Protein AF-A0A2H0W3E6-F1 (afdb_monomer)

pLDDT: mean 73.18, std 18.78, range [31.48, 90.5]

Radius of gyration: 19.63 Å; Cα contacts (8 Å, |Δi|>4): 62; chains: 1; bounding box: 65×23×35 Å

Sequence (98 aa):
MPSLEGRGYCQAEKEWGNEFDNEKNYEEKWKDAEAKLQKFLADYNANTSMIPTEDYNSYLEEAKFYQEVSKMHPGDVNKKLQLAADMIIQEAPLESAA

Structure (mmCIF, N/CA/C/O backbone):
data_AF-A0A2H0W3E6-F1
#
_entry.id   AF-A0A2H0W3E6-F1
#
loop_
_atom_site.group_PDB
_atom_site.id
_atom_site.type_symbol
_atom_site.label_atom_id
_atom_site.label_alt_id
_atom_site.label_comp_id
_atom_site.label_asym_id
_atom_site.label_entity_id
_atom_site.label_seq_id
_atom_site.pdbx_PDB_ins_code
_atom_site.Cartn_x
_atom_site.Cartn_y
_atom_site.Cartn_z
_atom_site.occupancy
_atom_site.B_iso_or_equiv
_atom_site.auth_seq_id
_atom_site.auth_comp_id
_atom_site.auth_asym_id
_atom_site.auth_atom_id
_atom_site.pdbx_PDB_model_num
ATOM 1 N N . MET A 1 1 ? 51.975 -8.562 17.470 1.00 38.31 1 MET A N 1
ATOM 2 C CA . MET A 1 1 ? 52.018 -7.119 17.817 1.00 38.31 1 MET A CA 1
ATOM 3 C C . MET A 1 1 ? 52.652 -6.354 16.644 1.00 38.31 1 MET A C 1
ATOM 5 O O . MET A 1 1 ? 53.406 -6.992 15.922 1.00 38.31 1 MET A O 1
ATOM 9 N N . PRO A 1 2 ? 52.283 -5.082 16.386 1.00 63.59 2 PRO A N 1
ATOM 10 C CA . PRO A 1 2 ? 51.477 -4.633 15.228 1.00 63.59 2 PRO A CA 1
ATOM 11 C C . PRO A 1 2 ? 52.175 -3.603 14.305 1.00 63.59 2 PRO A C 1
ATOM 13 O O . PRO A 1 2 ? 53.302 -3.210 14.586 1.00 63.59 2 PRO A O 1
ATOM 16 N N . SER A 1 3 ? 51.474 -3.102 13.270 1.00 42.75 3 SER A N 1
ATOM 17 C CA . SER A 1 3 ? 51.438 -1.663 12.907 1.00 42.75 3 SER A CA 1
ATOM 18 C C . SER A 1 3 ? 50.265 -1.308 11.968 1.00 42.75 3 SER A C 1
ATOM 20 O O . SER A 1 3 ? 50.157 -1.876 10.889 1.00 42.75 3 SER A O 1
ATOM 22 N N . LEU A 1 4 ? 49.427 -0.379 12.458 1.00 50.19 4 LEU A N 1
ATOM 23 C CA . LEU A 1 4 ? 48.541 0.614 11.815 1.00 50.19 4 LEU A CA 1
ATOM 24 C C . LEU A 1 4 ? 47.728 0.224 10.562 1.00 50.19 4 LEU A C 1
ATOM 26 O O . LEU A 1 4 ? 48.268 -0.075 9.509 1.00 50.19 4 LEU A O 1
ATOM 30 N N . GLU A 1 5 ? 46.395 0.187 10.632 1.00 49.22 5 GLU A N 1
ATOM 31 C CA . GLU A 1 5 ? 45.495 1.359 10.530 1.00 49.22 5 GLU A CA 1
ATOM 32 C C . GLU A 1 5 ? 45.648 2.174 9.235 1.00 49.22 5 GLU A C 1
ATOM 34 O O . GLU A 1 5 ? 46.482 3.062 9.132 1.00 49.22 5 GLU A O 1
ATOM 39 N N . GLY A 1 6 ? 44.701 1.949 8.321 1.00 50.62 6 GLY A N 1
ATOM 40 C CA . GLY A 1 6 ? 43.736 2.997 8.006 1.00 50.62 6 GLY A CA 1
ATOM 41 C C . GLY A 1 6 ? 44.089 3.990 6.897 1.00 50.62 6 GLY A C 1
ATOM 42 O O . GLY A 1 6 ? 45.066 4.722 6.963 1.00 50.62 6 GLY A O 1
ATOM 43 N N . ARG A 1 7 ? 43.085 4.145 6.022 1.00 46.91 7 ARG A N 1
ATOM 44 C CA . ARG A 1 7 ? 42.768 5.314 5.181 1.00 46.91 7 ARG A CA 1
ATOM 45 C C . ARG A 1 7 ? 43.421 5.319 3.801 1.00 46.91 7 ARG A C 1
ATOM 47 O O . ARG A 1 7 ? 44.579 5.674 3.642 1.00 46.91 7 ARG A O 1
ATOM 54 N N . GLY A 1 8 ? 42.608 5.028 2.783 1.00 44.91 8 GLY A N 1
ATOM 55 C CA . GLY A 1 8 ? 42.942 5.488 1.437 1.00 44.91 8 GLY A CA 1
ATOM 56 C C . GLY A 1 8 ? 42.023 5.085 0.290 1.00 44.91 8 GLY A C 1
ATOM 57 O O . GLY A 1 8 ? 41.875 5.886 -0.619 1.00 44.91 8 GLY A O 1
ATOM 58 N N . TYR A 1 9 ? 41.395 3.902 0.301 1.00 50.00 9 TYR A N 1
ATOM 59 C CA . TYR A 1 9 ? 40.840 3.348 -0.951 1.00 50.00 9 TYR A CA 1
ATOM 60 C C . TYR A 1 9 ? 39.438 2.728 -0.847 1.00 50.00 9 TYR A C 1
ATOM 62 O O . TYR A 1 9 ? 39.163 1.747 -1.515 1.00 50.00 9 TYR A O 1
ATOM 70 N N . CYS A 1 10 ? 38.534 3.292 -0.037 1.00 48.12 10 CYS A N 1
ATOM 71 C CA . CYS A 1 10 ? 37.122 2.865 -0.005 1.00 48.12 10 CYS A CA 1
ATOM 72 C C . CYS A 1 10 ? 36.164 4.044 0.248 1.00 48.12 10 CYS A C 1
ATOM 74 O O . CYS A 1 10 ? 35.375 4.000 1.192 1.00 48.12 10 CYS A O 1
ATOM 76 N N . GLN A 1 11 ? 36.246 5.126 -0.532 1.00 47.94 11 GLN A N 1
ATOM 77 C CA . GLN A 1 11 ? 35.235 6.196 -0.447 1.00 47.94 11 GLN A CA 1
ATOM 78 C C . GLN A 1 11 ? 34.516 6.527 -1.758 1.00 47.94 11 GLN A C 1
ATOM 80 O O . GLN A 1 11 ? 33.419 7.052 -1.674 1.00 47.94 11 GLN A O 1
ATOM 85 N N . ALA A 1 12 ? 35.037 6.160 -2.934 1.00 46.78 12 ALA A N 1
ATOM 86 C CA . ALA A 1 12 ? 34.367 6.459 -4.209 1.00 46.78 12 ALA A CA 1
ATOM 87 C C . ALA A 1 12 ? 33.615 5.263 -4.832 1.00 46.78 12 ALA A C 1
ATOM 89 O O . ALA A 1 12 ? 32.693 5.455 -5.614 1.00 46.78 12 ALA A O 1
ATOM 90 N N . GLU A 1 13 ? 33.942 4.023 -4.460 1.00 43.50 13 GLU A N 1
ATOM 91 C CA . GLU A 1 13 ? 33.295 2.815 -5.012 1.00 43.50 13 GLU A CA 1
ATOM 92 C C . GLU A 1 13 ? 32.063 2.360 -4.204 1.00 43.50 13 GLU A C 1
ATOM 94 O O . GLU A 1 13 ? 31.496 1.302 -4.463 1.00 43.50 13 GLU A O 1
ATOM 99 N N . LYS A 1 14 ? 31.628 3.158 -3.219 1.00 48.31 14 LYS A N 1
ATOM 100 C CA . LYS A 1 14 ? 30.479 2.845 -2.352 1.00 48.31 14 LYS A CA 1
ATOM 101 C C . LYS A 1 14 ? 29.160 3.487 -2.797 1.00 48.31 14 LYS A C 1
ATOM 103 O O . LYS A 1 14 ? 28.129 3.167 -2.220 1.00 48.31 14 LYS A O 1
ATOM 108 N N . GLU A 1 15 ? 29.184 4.358 -3.805 1.00 44.47 15 GLU A N 1
ATOM 109 C CA . GLU A 1 15 ? 27.972 5.022 -4.312 1.00 44.47 15 GLU A CA 1
ATOM 110 C C . GLU A 1 15 ? 27.405 4.345 -5.569 1.00 44.47 15 GLU A C 1
ATOM 112 O O . GLU A 1 15 ? 26.194 4.257 -5.705 1.00 44.47 15 GLU A O 1
ATOM 117 N N . TRP A 1 16 ? 28.237 3.727 -6.415 1.00 39.69 16 TRP A N 1
ATOM 118 C CA . TRP A 1 16 ? 27.766 3.078 -7.653 1.00 39.69 16 TRP A CA 1
ATOM 119 C C . TRP A 1 16 ? 27.259 1.640 -7.460 1.00 39.69 16 TRP A C 1
ATOM 121 O O . TRP A 1 16 ? 26.448 1.152 -8.241 1.00 39.69 16 TRP A O 1
ATOM 131 N N . GLY A 1 17 ? 27.680 0.958 -6.389 1.00 38.59 17 GLY A N 1
ATOM 132 C CA . GLY A 1 17 ? 27.070 -0.310 -5.968 1.00 38.59 17 GLY A CA 1
ATOM 133 C C . GLY A 1 17 ? 25.708 -0.134 -5.288 1.00 38.59 17 GLY A C 1
ATOM 134 O O . GLY A 1 17 ? 25.024 -1.119 -5.041 1.00 38.59 17 GLY A O 1
ATOM 135 N N . ASN A 1 18 ? 25.320 1.109 -4.984 1.00 41.12 18 ASN A N 1
ATOM 136 C CA . ASN A 1 18 ? 24.080 1.428 -4.285 1.00 41.12 18 ASN A CA 1
ATOM 137 C C . ASN A 1 18 ? 22.912 1.686 -5.252 1.00 41.12 18 ASN A C 1
ATOM 139 O O . ASN A 1 18 ? 21.768 1.631 -4.825 1.00 41.12 18 ASN A O 1
ATOM 143 N N . GLU A 1 19 ? 23.174 1.947 -6.539 1.00 42.56 19 GLU A N 1
ATOM 144 C CA . GLU A 1 19 ? 22.136 2.236 -7.543 1.00 42.56 19 GLU A CA 1
ATOM 145 C C . GLU A 1 19 ? 21.565 0.962 -8.191 1.00 42.56 19 GLU A C 1
ATOM 147 O O . GLU A 1 19 ? 20.353 0.851 -8.351 1.00 42.56 19 GLU A O 1
ATOM 152 N N . PHE A 1 20 ? 22.398 -0.050 -8.469 1.00 36.41 20 PHE A N 1
ATOM 153 C CA . PHE A 1 20 ? 21.929 -1.333 -9.026 1.00 36.41 20 PHE A CA 1
ATOM 154 C C . PHE A 1 20 ? 21.174 -2.195 -7.995 1.00 36.41 20 PHE A C 1
ATOM 156 O O . PHE A 1 20 ? 20.290 -2.972 -8.355 1.00 36.41 20 PHE A O 1
ATOM 163 N N . ASP A 1 21 ? 21.502 -2.042 -6.707 1.00 45.78 21 ASP A N 1
ATOM 164 C CA . ASP A 1 21 ? 20.748 -2.643 -5.599 1.00 45.78 21 ASP A CA 1
ATOM 165 C C . ASP A 1 21 ? 19.429 -1.886 -5.367 1.00 45.78 21 ASP A C 1
ATOM 167 O O . ASP A 1 21 ? 18.405 -2.504 -5.092 1.00 45.78 21 ASP A O 1
ATOM 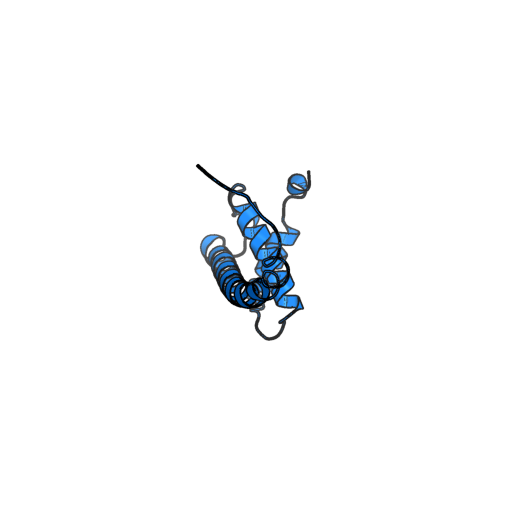171 N N . ASN A 1 22 ? 19.413 -0.561 -5.579 1.00 50.72 22 ASN A N 1
ATOM 172 C CA . ASN A 1 22 ? 18.202 0.258 -5.477 1.00 50.72 22 ASN A CA 1
ATOM 173 C C . ASN A 1 22 ? 17.128 -0.163 -6.486 1.00 50.72 22 ASN A C 1
ATOM 175 O O . ASN A 1 22 ? 15.959 -0.196 -6.129 1.00 50.72 22 ASN A O 1
ATOM 179 N N . GLU A 1 23 ? 17.505 -0.510 -7.720 1.00 52.31 23 GLU A N 1
ATOM 180 C CA . GLU A 1 23 ? 16.544 -0.848 -8.781 1.00 52.31 23 GLU A CA 1
ATOM 181 C C . GLU A 1 23 ? 15.877 -2.218 -8.551 1.00 52.31 23 GLU A C 1
ATOM 183 O O . GLU A 1 23 ? 14.652 -2.334 -8.618 1.00 52.31 23 GLU A O 1
ATOM 188 N N . LYS A 1 24 ? 16.648 -3.240 -8.143 1.00 57.62 24 LYS A N 1
ATOM 189 C CA . LYS A 1 24 ? 16.083 -4.538 -7.721 1.00 57.62 24 LYS A CA 1
ATOM 190 C C . LYS A 1 24 ? 15.214 -4.418 -6.470 1.00 57.62 24 LYS A C 1
ATOM 192 O O . LYS A 1 24 ? 14.128 -4.989 -6.413 1.00 57.62 24 LYS A O 1
ATOM 197 N N . ASN A 1 25 ? 15.680 -3.652 -5.488 1.00 68.88 25 ASN A N 1
ATOM 198 C CA . ASN A 1 25 ? 14.955 -3.412 -4.244 1.00 68.88 25 ASN A CA 1
ATOM 199 C C . ASN A 1 25 ? 13.679 -2.585 -4.499 1.00 68.88 25 ASN A C 1
ATOM 201 O O . ASN A 1 25 ? 12.666 -2.801 -3.842 1.00 68.88 25 ASN A O 1
ATOM 205 N N . TYR A 1 26 ? 13.680 -1.699 -5.500 1.00 75.75 26 TYR A N 1
ATOM 206 C CA . TYR A 1 26 ? 12.504 -0.939 -5.928 1.00 75.75 26 TYR A CA 1
ATOM 207 C C . TYR A 1 26 ? 11.435 -1.832 -6.562 1.00 75.75 26 TYR A C 1
ATOM 209 O O . TYR A 1 26 ? 10.275 -1.743 -6.170 1.00 75.75 26 TYR A O 1
ATOM 217 N N . GLU A 1 27 ? 11.802 -2.725 -7.488 1.00 80.06 27 GLU A N 1
ATOM 218 C CA . GLU A 1 27 ? 10.848 -3.678 -8.074 1.00 80.06 27 GLU A CA 1
ATOM 219 C C . GLU A 1 27 ? 10.284 -4.660 -7.037 1.00 80.06 27 GLU A C 1
ATOM 221 O O . GLU A 1 27 ? 9.093 -4.980 -7.069 1.00 80.06 27 GLU A O 1
ATOM 226 N N . GLU A 1 28 ? 11.110 -5.139 -6.102 1.00 81.81 28 GLU A N 1
ATOM 227 C CA . GLU A 1 28 ? 10.641 -6.001 -5.011 1.00 81.81 28 GLU A CA 1
ATOM 228 C C . GLU A 1 28 ? 9.715 -5.249 -4.049 1.00 81.81 28 GLU A C 1
ATOM 230 O O . GLU A 1 28 ? 8.642 -5.761 -3.726 1.00 81.81 28 GLU A O 1
ATOM 235 N N . LYS A 1 29 ? 10.053 -4.010 -3.667 1.00 81.88 29 LYS A N 1
ATOM 236 C CA . LYS A 1 29 ? 9.169 -3.146 -2.865 1.00 81.88 29 LYS A CA 1
ATOM 237 C C . LYS A 1 29 ? 7.876 -2.806 -3.587 1.00 81.88 29 LYS A C 1
ATOM 239 O O . LYS A 1 29 ? 6.824 -2.755 -2.962 1.00 81.88 29 LYS A O 1
ATOM 244 N N . TRP A 1 30 ? 7.923 -2.610 -4.900 1.00 85.44 30 TRP A N 1
ATOM 245 C CA . TRP A 1 30 ? 6.727 -2.366 -5.696 1.00 85.44 30 TRP A CA 1
ATOM 246 C C . TRP A 1 30 ? 5.811 -3.586 -5.701 1.00 85.44 30 TRP A C 1
ATOM 248 O O . TRP A 1 30 ? 4.621 -3.447 -5.422 1.00 85.44 30 TRP A O 1
ATOM 258 N N . LYS A 1 31 ? 6.357 -4.788 -5.903 1.00 86.44 31 LYS A N 1
ATOM 259 C CA . LYS A 1 31 ? 5.576 -6.029 -5.804 1.00 86.44 31 LYS A CA 1
ATOM 260 C C . LYS A 1 31 ? 5.040 -6.277 -4.394 1.00 86.44 31 LYS A C 1
ATOM 262 O O . LYS A 1 31 ? 3.911 -6.749 -4.273 1.00 86.44 31 LYS A O 1
ATOM 267 N N . ASP A 1 32 ? 5.795 -5.946 -3.345 1.00 86.12 32 ASP A N 1
ATOM 268 C CA . ASP A 1 32 ? 5.322 -6.038 -1.954 1.00 86.12 32 ASP A CA 1
ATOM 269 C C . ASP A 1 32 ? 4.167 -5.063 -1.690 1.00 86.12 32 ASP A C 1
ATOM 271 O O . ASP A 1 32 ? 3.118 -5.463 -1.178 1.00 86.12 32 ASP A O 1
ATOM 275 N N . ALA A 1 33 ? 4.305 -3.811 -2.137 1.00 86.56 33 ALA A N 1
ATOM 276 C CA . ALA A 1 33 ? 3.258 -2.802 -2.046 1.00 86.56 33 ALA A CA 1
ATOM 277 C C . ALA A 1 33 ? 2.001 -3.215 -2.828 1.00 86.56 33 ALA A C 1
ATOM 279 O O . ALA A 1 33 ? 0.888 -3.095 -2.313 1.00 86.56 33 ALA A O 1
ATOM 280 N N . GLU A 1 34 ? 2.148 -3.778 -4.033 1.00 89.56 34 GLU A N 1
ATOM 281 C CA . GLU A 1 34 ? 1.020 -4.349 -4.778 1.00 89.56 34 GLU A CA 1
ATOM 282 C C . GLU A 1 34 ? 0.360 -5.496 -4.034 1.00 89.56 34 GLU A C 1
ATOM 284 O O . 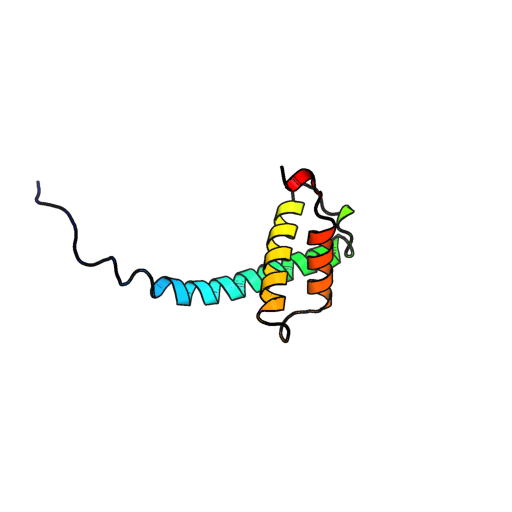GLU A 1 34 ? -0.866 -5.526 -3.941 1.00 89.56 34 GLU A O 1
ATOM 289 N N . ALA A 1 35 ? 1.145 -6.428 -3.497 1.00 89.94 35 ALA A N 1
ATOM 290 C CA . ALA A 1 35 ? 0.623 -7.571 -2.765 1.00 89.94 35 ALA A CA 1
ATOM 291 C C . ALA A 1 35 ? -0.148 -7.126 -1.516 1.00 89.94 35 ALA A C 1
ATOM 293 O O . ALA A 1 35 ? -1.251 -7.619 -1.275 1.00 89.94 35 ALA A O 1
ATOM 294 N N . LYS A 1 36 ? 0.370 -6.151 -0.760 1.00 87.31 36 LYS A N 1
ATOM 295 C CA . LYS A 1 36 ? -0.327 -5.567 0.394 1.00 87.31 36 LYS A CA 1
ATOM 296 C C . LYS A 1 36 ? -1.589 -4.820 -0.016 1.00 87.31 36 LYS A C 1
ATOM 298 O O . LYS A 1 36 ? -2.633 -5.058 0.582 1.00 87.31 36 LYS A O 1
ATOM 303 N N . LEU A 1 37 ? -1.554 -3.980 -1.049 1.00 89.44 37 LEU A N 1
ATOM 304 C CA . LEU A 1 37 ? -2.753 -3.276 -1.523 1.00 89.44 37 LEU A CA 1
ATOM 305 C C . LEU A 1 37 ? -3.806 -4.247 -2.082 1.00 89.44 37 LEU A C 1
ATOM 307 O O . LEU A 1 37 ? -5.002 -4.062 -1.856 1.00 89.44 37 LEU A O 1
ATOM 311 N N . GLN A 1 38 ? -3.386 -5.318 -2.758 1.00 90.50 38 GLN A N 1
ATOM 312 C CA . GLN A 1 38 ? -4.283 -6.391 -3.197 1.00 90.50 38 GLN A CA 1
ATOM 313 C C . GLN A 1 38 ? -4.881 -7.143 -2.013 1.00 90.50 38 GLN A C 1
ATOM 315 O O . GLN A 1 38 ? -6.083 -7.405 -2.006 1.00 90.50 38 GLN A O 1
ATOM 320 N N . LYS A 1 39 ? -4.068 -7.455 -1.000 1.00 87.81 39 LYS A N 1
ATOM 321 C CA . LYS A 1 39 ? -4.539 -8.066 0.240 1.00 87.81 39 LYS A CA 1
ATOM 322 C C . LYS A 1 39 ? -5.532 -7.152 0.947 1.00 87.81 39 LYS A C 1
ATOM 324 O O . LYS A 1 39 ? -6.577 -7.624 1.360 1.00 87.81 39 LYS A O 1
ATOM 329 N N . PHE A 1 40 ? -5.283 -5.845 0.978 1.00 87.56 40 PHE A N 1
ATOM 330 C CA . PHE A 1 40 ? -6.232 -4.875 1.513 1.00 87.56 40 PHE A CA 1
ATOM 331 C C . PHE A 1 40 ? -7.579 -4.914 0.779 1.00 87.56 40 PHE A C 1
ATOM 333 O O . PHE A 1 40 ? -8.636 -4.977 1.407 1.00 87.56 40 PHE A O 1
ATOM 340 N N . LEU A 1 41 ? -7.552 -4.931 -0.555 1.00 88.00 41 LEU A N 1
ATOM 341 C CA . LEU A 1 41 ? -8.767 -5.063 -1.358 1.00 88.00 41 LEU A CA 1
ATOM 342 C C . LEU A 1 41 ? -9.496 -6.393 -1.111 1.00 88.00 41 LEU A C 1
ATOM 344 O O . LEU A 1 41 ? -10.722 -6.416 -1.170 1.00 88.00 41 LEU A O 1
ATOM 348 N N . ALA A 1 42 ? -8.767 -7.479 -0.846 1.00 88.19 42 ALA A N 1
ATOM 349 C CA . ALA A 1 42 ? -9.330 -8.809 -0.629 1.00 88.19 42 ALA A CA 1
ATOM 350 C C . ALA A 1 42 ? -9.876 -9.019 0.797 1.00 88.19 42 ALA A C 1
ATOM 352 O O . ALA A 1 42 ? -11.015 -9.456 0.944 1.00 88.19 42 ALA A O 1
ATOM 353 N N . ASP 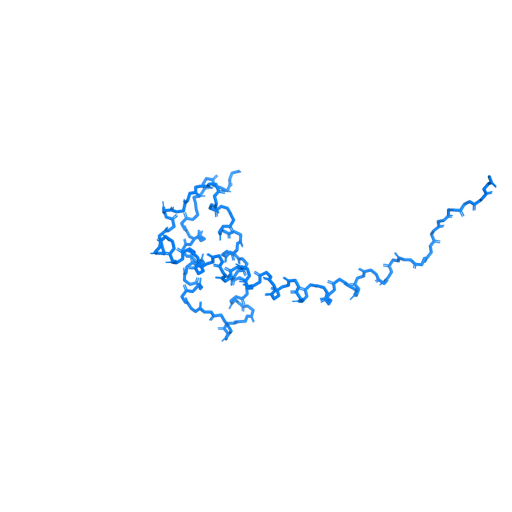A 1 43 ? -9.091 -8.703 1.830 1.00 87.75 43 ASP A N 1
ATOM 354 C CA . ASP A 1 43 ? -9.439 -8.890 3.247 1.00 87.75 43 ASP A CA 1
ATOM 355 C C . ASP A 1 43 ? -10.437 -7.833 3.736 1.00 87.75 43 ASP A C 1
ATOM 357 O O . ASP A 1 43 ?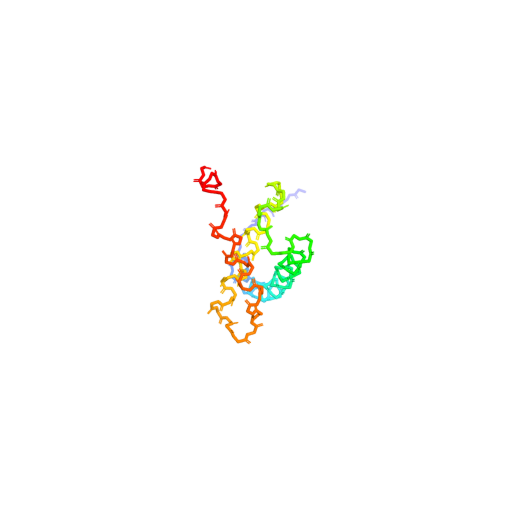 -11.396 -8.154 4.436 1.00 87.75 43 ASP A O 1
ATOM 361 N N . TYR A 1 44 ? -10.240 -6.572 3.344 1.00 84.31 44 TYR A N 1
ATOM 362 C CA . TYR A 1 44 ? -11.009 -5.440 3.870 1.00 84.31 44 TYR A CA 1
ATOM 363 C C . TYR A 1 44 ? -12.005 -4.866 2.860 1.00 84.31 44 TYR A C 1
ATOM 365 O O . TYR A 1 44 ? -12.664 -3.871 3.146 1.00 84.31 44 TYR A O 1
ATOM 373 N N . ASN A 1 45 ? -12.138 -5.470 1.672 1.00 85.25 45 ASN A N 1
ATOM 374 C CA . ASN A 1 45 ? -13.065 -5.035 0.620 1.00 85.25 45 ASN A CA 1
ATOM 375 C C . ASN A 1 45 ? -12.947 -3.530 0.294 1.00 85.25 45 ASN A C 1
ATOM 377 O O . ASN A 1 45 ? -13.951 -2.834 0.139 1.00 85.25 45 ASN A O 1
ATOM 381 N N . ALA A 1 46 ? -11.709 -3.027 0.226 1.00 80.69 46 ALA A N 1
ATOM 382 C CA . ALA A 1 46 ? -11.387 -1.611 0.032 1.00 80.69 46 ALA A CA 1
ATOM 383 C C . ALA A 1 46 ? -11.857 -0.662 1.155 1.00 80.69 46 ALA A 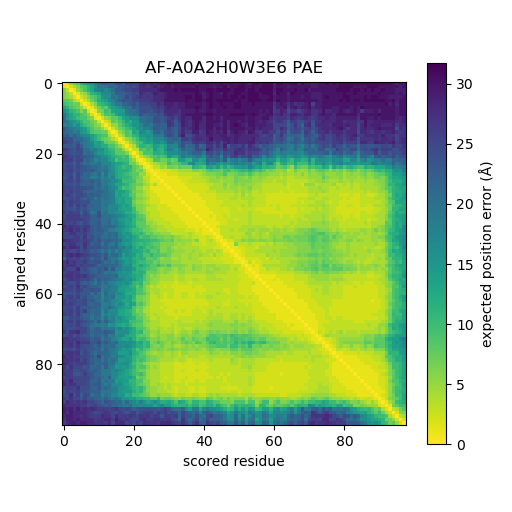C 1
ATOM 385 O O . ALA A 1 46 ? -11.952 0.544 0.937 1.00 80.69 46 ALA A O 1
ATOM 386 N N . ASN A 1 47 ? -12.151 -1.178 2.350 1.00 84.75 47 ASN A N 1
ATOM 387 C CA . ASN A 1 47 ? -12.592 -0.386 3.492 1.00 84.75 47 ASN A CA 1
ATOM 388 C C . ASN A 1 47 ? -11.437 -0.153 4.476 1.00 84.75 47 ASN A C 1
ATOM 390 O O . ASN A 1 47 ? -11.066 -1.037 5.248 1.00 84.75 47 ASN A O 1
ATOM 394 N N . THR A 1 48 ? -10.884 1.058 4.466 1.00 82.19 48 THR A N 1
ATOM 395 C CA . THR A 1 48 ? -9.767 1.474 5.333 1.00 82.19 48 THR A CA 1
ATOM 396 C C . THR A 1 48 ? -10.124 1.400 6.819 1.00 82.19 48 THR A C 1
ATOM 398 O O . THR A 1 48 ? -9.276 1.062 7.638 1.00 82.19 48 THR A O 1
ATOM 401 N N . SER A 1 49 ? -11.401 1.607 7.165 1.00 82.38 49 SER A N 1
ATOM 402 C CA . SER A 1 49 ? -11.903 1.544 8.543 1.00 82.38 49 SER A CA 1
ATOM 403 C C . SER A 1 49 ? -11.896 0.128 9.123 1.00 82.38 49 SER A C 1
ATOM 405 O O . SER A 1 49 ? -12.063 -0.044 10.328 1.00 82.38 49 SER A O 1
ATOM 407 N N . MET A 1 50 ? -11.751 -0.896 8.275 1.00 84.12 50 MET A N 1
ATOM 408 C CA . MET A 1 50 ? -11.619 -2.286 8.716 1.00 84.12 50 MET A CA 1
ATOM 409 C C . MET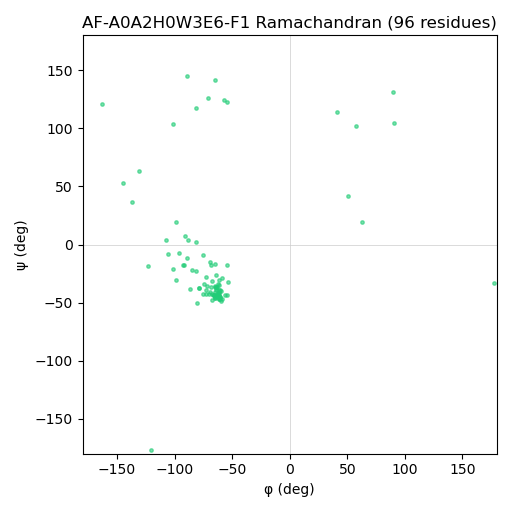 A 1 50 ? -10.163 -2.690 8.959 1.00 84.12 50 MET A C 1
ATOM 411 O O . MET A 1 50 ? -9.932 -3.746 9.545 1.00 84.12 50 MET A O 1
ATOM 415 N N . ILE A 1 51 ? -9.195 -1.867 8.537 1.00 82.88 51 ILE A N 1
ATOM 416 C CA . ILE A 1 51 ? -7.782 -2.119 8.803 1.00 82.88 51 ILE A CA 1
ATOM 417 C C . ILE A 1 51 ? -7.530 -1.893 10.302 1.00 82.88 51 ILE A C 1
ATOM 419 O O . ILE A 1 51 ? -7.832 -0.813 10.820 1.00 82.88 51 ILE A O 1
ATOM 423 N N . PRO A 1 52 ? -6.959 -2.872 11.018 1.00 83.69 52 PRO A N 1
ATOM 424 C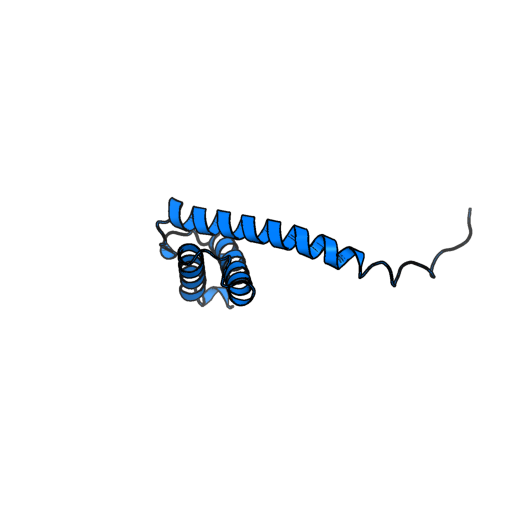 CA . PRO A 1 52 ? -6.580 -2.681 12.408 1.00 83.69 52 PRO A CA 1
ATOM 425 C C . PRO A 1 52 ? -5.473 -1.624 12.514 1.00 83.69 52 PRO A C 1
ATOM 427 O O . PRO A 1 52 ? -4.559 -1.556 11.693 1.00 83.69 52 PRO A O 1
ATOM 430 N N . THR A 1 53 ? -5.543 -0.784 13.546 1.00 81.38 53 THR A N 1
ATOM 431 C CA . THR A 1 53 ? -4.649 0.374 13.714 1.00 81.38 53 THR A CA 1
ATOM 432 C C . THR A 1 53 ? -3.168 -0.019 13.783 1.00 81.38 53 THR A C 1
ATOM 434 O O . THR A 1 53 ? -2.314 0.755 13.359 1.00 81.38 53 THR A O 1
ATOM 437 N N . GLU A 1 54 ? -2.863 -1.227 14.275 1.00 82.81 54 GLU A N 1
ATOM 438 C CA . GLU A 1 54 ? -1.501 -1.778 14.329 1.00 82.81 54 GLU A CA 1
ATOM 439 C C . GLU A 1 54 ? -0.888 -1.997 12.937 1.00 82.81 54 GLU A C 1
ATOM 441 O O . GLU A 1 54 ? 0.290 -1.711 12.734 1.00 82.81 54 GLU A O 1
ATOM 446 N N . ASP A 1 55 ? -1.699 -2.419 11.964 1.00 82.44 55 ASP A N 1
ATOM 447 C CA . ASP A 1 55 ? -1.264 -2.661 10.588 1.00 82.44 55 ASP A CA 1
ATOM 448 C C . ASP A 1 55 ? -1.450 -1.430 9.692 1.00 82.44 55 ASP A C 1
ATOM 450 O O . ASP A 1 55 ? -0.843 -1.348 8.621 1.00 82.44 55 ASP A O 1
ATOM 454 N N . TYR A 1 56 ? -2.267 -0.456 10.112 1.00 84.12 56 TYR A N 1
ATOM 455 C CA . TYR A 1 56 ? -2.608 0.721 9.310 1.00 84.12 56 TYR A CA 1
ATOM 456 C C . TYR A 1 56 ? -1.370 1.479 8.830 1.00 84.12 56 TYR A C 1
ATOM 458 O O . TYR A 1 56 ? -1.286 1.837 7.657 1.00 84.12 56 TYR A O 1
ATOM 466 N N . ASN A 1 57 ? -0.379 1.673 9.707 1.00 84.69 57 ASN A N 1
ATOM 467 C CA . ASN A 1 57 ? 0.877 2.326 9.332 1.00 84.69 57 ASN A CA 1
ATOM 468 C C . ASN A 1 57 ? 1.607 1.571 8.215 1.00 84.69 57 ASN A C 1
ATOM 470 O O . ASN A 1 57 ? 2.091 2.206 7.282 1.00 84.69 57 ASN A O 1
ATOM 474 N N . SER A 1 58 ? 1.618 0.235 8.250 1.00 86.69 58 SER A N 1
ATOM 475 C CA . SER A 1 58 ? 2.258 -0.560 7.198 1.00 86.69 58 SER A CA 1
ATOM 476 C C . SER A 1 58 ? 1.540 -0.405 5.856 1.00 86.69 58 SER A C 1
ATOM 478 O O . SER A 1 58 ? 2.186 -0.189 4.833 1.00 86.69 58 SER A O 1
ATOM 480 N N . TYR A 1 59 ? 0.203 -0.438 5.848 1.00 87.94 59 TYR A N 1
ATOM 481 C CA . TYR A 1 59 ? -0.569 -0.180 4.627 1.00 87.94 59 TYR A CA 1
ATOM 482 C C . TYR A 1 59 ? -0.395 1.256 4.120 1.00 87.94 59 TYR A C 1
ATOM 484 O O . TYR A 1 59 ? -0.356 1.473 2.911 1.00 87.94 59 TYR A O 1
ATOM 492 N N . LEU A 1 60 ? -0.268 2.230 5.023 1.00 88.25 60 LEU A N 1
ATOM 493 C CA . LEU A 1 60 ? -0.065 3.635 4.684 1.00 88.25 60 LEU A CA 1
ATOM 494 C C . LEU A 1 60 ? 1.305 3.888 4.041 1.00 88.25 60 LEU A C 1
ATOM 496 O O . LEU A 1 60 ? 1.382 4.646 3.073 1.00 88.25 60 LEU A O 1
ATOM 500 N N . GLU A 1 61 ? 2.374 3.279 4.557 1.00 88.69 61 GLU A N 1
ATOM 501 C CA . GLU A 1 61 ? 3.715 3.382 3.967 1.00 88.69 61 GLU A CA 1
ATOM 502 C C . GLU A 1 61 ? 3.738 2.816 2.544 1.00 88.69 61 GLU A C 1
ATOM 504 O O . GLU A 1 61 ? 4.170 3.507 1.616 1.00 88.69 61 GLU A O 1
ATOM 509 N N . GLU A 1 62 ? 3.165 1.628 2.337 1.00 89.44 62 GLU A N 1
ATOM 510 C CA . GLU A 1 62 ? 3.097 1.040 0.997 1.00 89.44 62 GLU A CA 1
ATOM 511 C C . GLU A 1 62 ? 2.167 1.801 0.055 1.00 89.44 62 GLU A C 1
ATOM 513 O O . GLU A 1 62 ? 2.464 1.935 -1.130 1.00 89.44 62 GLU A O 1
ATOM 518 N N . ALA A 1 63 ? 1.053 2.334 0.560 1.00 90.44 63 ALA A N 1
ATOM 519 C CA . ALA A 1 63 ? 0.160 3.173 -0.227 1.00 90.44 63 ALA A CA 1
ATOM 520 C C . ALA A 1 63 ? 0.881 4.435 -0.723 1.00 90.44 63 ALA A C 1
ATOM 522 O O . ALA A 1 63 ? 0.765 4.788 -1.900 1.00 90.44 63 ALA A O 1
ATOM 523 N N . LYS A 1 64 ? 1.665 5.095 0.141 1.00 88.38 64 LYS A N 1
ATOM 524 C CA . LYS A 1 64 ? 2.483 6.260 -0.237 1.00 88.38 64 LYS A CA 1
ATOM 525 C C . LYS A 1 64 ? 3.514 5.886 -1.296 1.00 88.38 64 LYS A C 1
ATOM 527 O O . LYS A 1 64 ? 3.596 6.571 -2.316 1.00 88.38 64 LYS A O 1
ATOM 532 N N . PHE A 1 65 ? 4.230 4.780 -1.096 1.00 87.88 65 PHE A N 1
ATOM 533 C CA . PHE A 1 65 ? 5.205 4.286 -2.065 1.00 87.88 65 PHE A CA 1
ATOM 534 C C . PHE A 1 65 ? 4.551 3.980 -3.419 1.00 87.88 65 PHE A C 1
ATOM 536 O O . PHE A 1 65 ? 4.990 4.486 -4.450 1.00 87.88 65 PHE A O 1
ATOM 543 N N . TYR A 1 66 ? 3.438 3.242 -3.425 1.00 88.19 66 TYR A N 1
ATOM 544 C CA . TYR A 1 66 ? 2.696 2.925 -4.645 1.00 88.19 66 TYR A CA 1
ATOM 545 C C . TYR A 1 66 ? 2.169 4.181 -5.351 1.00 88.19 66 TYR A C 1
ATOM 547 O O . TYR A 1 66 ? 2.156 4.251 -6.581 1.00 88.19 66 TYR A O 1
ATOM 555 N N . GLN A 1 67 ? 1.777 5.212 -4.595 1.00 87.88 67 GLN A N 1
ATOM 556 C CA . GLN A 1 67 ? 1.389 6.502 -5.162 1.00 87.88 67 GLN A CA 1
ATOM 557 C C . GLN A 1 67 ? 2.576 7.195 -5.851 1.00 87.88 67 GLN A C 1
ATOM 559 O O . GLN A 1 67 ? 2.399 7.752 -6.936 1.00 87.88 67 GLN A O 1
ATOM 564 N N . GLU A 1 68 ? 3.779 7.153 -5.277 1.00 87.31 68 GLU A N 1
ATOM 565 C CA . GLU A 1 68 ? 4.986 7.680 -5.928 1.00 87.31 68 GLU A CA 1
ATOM 566 C C . GLU A 1 68 ? 5.345 6.898 -7.194 1.00 87.31 68 GLU A C 1
ATOM 568 O O . GLU A 1 68 ? 5.566 7.511 -8.242 1.00 87.31 68 GLU A O 1
ATOM 573 N N . VAL A 1 69 ? 5.289 5.562 -7.140 1.00 85.25 69 VAL A N 1
ATOM 574 C CA . VAL A 1 69 ? 5.463 4.693 -8.317 1.00 85.25 69 VAL A CA 1
ATOM 575 C C . VAL A 1 69 ? 4.448 5.067 -9.397 1.00 85.25 69 VAL A C 1
ATOM 577 O O . VAL A 1 69 ? 4.816 5.246 -10.552 1.00 85.25 69 VAL A O 1
ATOM 580 N N . SER A 1 70 ? 3.183 5.300 -9.032 1.00 84.69 70 SER A N 1
ATOM 581 C CA . SER A 1 70 ? 2.131 5.683 -9.985 1.00 84.69 70 SER A CA 1
ATOM 582 C C . SER A 1 70 ? 2.363 7.031 -10.669 1.00 84.69 70 SER A C 1
ATOM 584 O O . SER A 1 70 ? 1.885 7.243 -11.782 1.00 84.69 70 SER A O 1
ATOM 586 N N . LYS A 1 71 ? 3.099 7.945 -10.024 1.00 82.75 71 LYS A N 1
ATOM 587 C CA . LYS A 1 71 ? 3.482 9.239 -10.608 1.00 82.75 71 LYS A CA 1
ATOM 588 C C . LYS A 1 71 ? 4.660 9.089 -11.569 1.00 82.75 71 LYS A C 1
ATOM 590 O O . LYS A 1 71 ? 4.682 9.771 -12.590 1.00 82.75 71 LYS A O 1
ATOM 595 N N . MET A 1 72 ? 5.614 8.213 -11.249 1.00 79.56 72 MET A N 1
ATOM 596 C CA . MET A 1 72 ? 6.794 7.952 -12.084 1.00 79.56 72 MET A CA 1
ATOM 597 C C . MET A 1 72 ? 6.478 7.029 -13.274 1.00 79.56 72 MET A C 1
ATOM 599 O O . MET A 1 72 ? 6.963 7.264 -14.379 1.00 79.56 72 MET A O 1
ATOM 603 N N . HIS A 1 73 ? 5.609 6.036 -13.070 1.00 82.06 73 HIS A N 1
ATOM 604 C CA . HIS A 1 73 ? 5.251 4.981 -14.025 1.00 82.06 73 HIS A CA 1
ATOM 605 C C . HIS A 1 73 ? 3.722 4.810 -14.151 1.00 82.06 73 HIS A C 1
ATOM 607 O O . HIS A 1 73 ? 3.176 3.747 -13.851 1.00 82.06 73 HIS A O 1
ATOM 613 N N . PRO A 1 74 ? 2.978 5.830 -14.622 1.00 78.00 74 PRO A N 1
ATOM 614 C CA . PRO A 1 74 ? 1.513 5.781 -14.692 1.00 78.00 74 PRO A CA 1
ATOM 615 C C . PRO A 1 74 ? 0.961 4.726 -15.668 1.00 78.00 74 PRO A C 1
ATOM 617 O O . PRO A 1 74 ? -0.226 4.406 -15.612 1.00 78.00 74 PRO A O 1
ATOM 620 N N . GLY A 1 75 ? 1.792 4.217 -16.585 1.00 78.69 75 GLY A N 1
ATOM 621 C CA . GLY A 1 75 ? 1.415 3.195 -17.566 1.00 78.69 75 GLY A CA 1
ATOM 622 C C . GLY A 1 75 ? 1.440 1.764 -17.027 1.00 78.69 75 GLY A C 1
ATOM 623 O O . GLY A 1 75 ? 0.727 0.915 -17.560 1.00 78.69 75 GLY A O 1
ATOM 624 N N . ASP A 1 76 ? 2.208 1.515 -15.965 1.00 79.00 76 ASP A N 1
ATOM 625 C CA . ASP A 1 76 ? 2.462 0.172 -15.436 1.00 79.00 76 ASP A CA 1
ATOM 626 C C . ASP A 1 76 ? 1.697 -0.116 -14.132 1.00 79.00 76 ASP A C 1
ATOM 628 O O . ASP A 1 76 ? 1.647 -1.252 -13.668 1.00 79.00 76 ASP A O 1
ATOM 632 N N . VAL A 1 77 ? 1.054 0.898 -13.547 1.00 82.44 77 VAL A N 1
ATOM 633 C CA . VAL A 1 77 ? 0.297 0.772 -12.295 1.00 82.44 77 VAL A CA 1
ATOM 634 C C . VAL A 1 77 ? -1.168 0.392 -12.504 1.00 82.44 77 VAL A C 1
ATOM 636 O O . VAL A 1 77 ? -1.860 0.842 -13.423 1.00 82.44 77 VAL A O 1
ATOM 639 N N . ASN A 1 78 ? -1.698 -0.403 -11.576 1.00 87.62 78 ASN A N 1
ATOM 640 C CA . ASN A 1 78 ? -3.099 -0.795 -11.588 1.00 87.62 78 ASN A CA 1
ATOM 641 C C . ASN A 1 78 ? -3.978 0.309 -10.980 1.00 87.62 78 ASN A C 1
ATOM 643 O O . ASN A 1 78 ? -3.906 0.588 -9.783 1.00 87.62 78 ASN A O 1
ATOM 647 N N . LYS A 1 79 ? -4.894 0.878 -11.776 1.00 86.00 79 LYS A N 1
ATOM 648 C CA . LYS A 1 79 ? -5.822 1.935 -11.325 1.00 86.00 79 LYS A CA 1
ATOM 649 C C . LYS A 1 79 ? -6.636 1.565 -10.081 1.00 86.00 79 LYS A C 1
ATOM 651 O O . LYS A 1 79 ? -6.949 2.447 -9.290 1.00 86.00 79 LYS A O 1
ATOM 656 N N . LYS A 1 80 ? -6.986 0.285 -9.889 1.00 88.19 80 LYS A N 1
ATOM 657 C CA . LYS A 1 80 ? -7.711 -0.158 -8.683 1.00 88.19 80 LYS A CA 1
ATOM 658 C C . LYS A 1 80 ? -6.834 -0.085 -7.435 1.00 88.19 80 LYS A C 1
ATOM 660 O O . LYS A 1 80 ? -7.316 0.340 -6.393 1.00 88.19 80 LYS A O 1
ATOM 665 N N . LEU A 1 81 ? -5.562 -0.467 -7.551 1.00 88.75 81 LEU A N 1
ATOM 666 C CA . LEU A 1 81 ? -4.593 -0.384 -6.454 1.00 88.75 81 LEU A CA 1
ATOM 667 C C . LEU A 1 81 ? -4.207 1.063 -6.167 1.00 88.75 81 LEU A C 1
ATOM 669 O O . LEU A 1 81 ? -4.080 1.437 -5.011 1.00 88.75 81 LEU A O 1
ATOM 673 N N . GLN A 1 82 ? -4.118 1.898 -7.203 1.00 88.75 82 GLN A N 1
ATOM 674 C CA . GLN A 1 82 ? -3.896 3.332 -7.044 1.00 88.75 82 GLN A CA 1
ATOM 675 C C . GLN A 1 82 ? -5.048 4.003 -6.279 1.00 88.75 82 GLN A C 1
ATOM 677 O O . GLN A 1 82 ? -4.794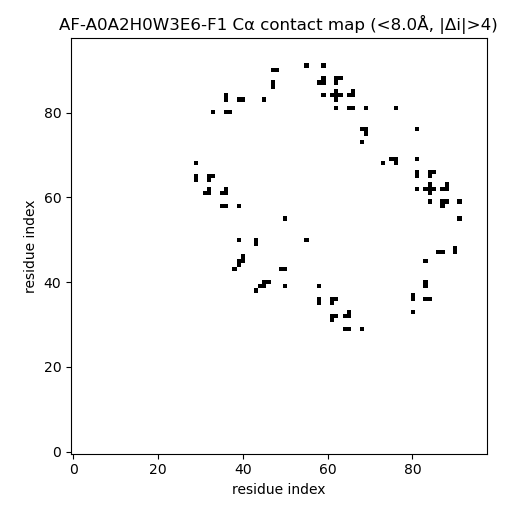 4.776 -5.363 1.00 88.75 82 GLN A O 1
ATOM 682 N N . LEU A 1 83 ? -6.304 3.671 -6.603 1.00 89.69 83 LEU A N 1
ATOM 683 C CA . LEU A 1 83 ? -7.479 4.121 -5.843 1.00 89.69 83 LEU A CA 1
ATOM 684 C C . LEU A 1 83 ? -7.450 3.625 -4.393 1.00 89.69 83 LEU A C 1
ATOM 686 O O . LEU A 1 83 ? -7.711 4.402 -3.484 1.00 89.69 83 LEU A O 1
ATOM 690 N N . ALA A 1 84 ? -7.099 2.355 -4.172 1.00 88.81 84 ALA A N 1
ATOM 691 C CA . ALA A 1 84 ? -6.969 1.786 -2.833 1.00 88.81 84 ALA A CA 1
ATOM 692 C C . ALA A 1 84 ? -5.900 2.508 -1.998 1.00 88.81 84 ALA A C 1
ATOM 694 O O . ALA A 1 84 ? -6.146 2.863 -0.848 1.00 88.81 84 ALA A O 1
ATOM 695 N N . ALA A 1 85 ? -4.736 2.767 -2.597 1.00 89.75 85 ALA A N 1
ATOM 696 C CA . ALA A 1 85 ? -3.661 3.525 -1.976 1.00 89.75 85 ALA A CA 1
ATOM 697 C C . ALA A 1 85 ? -4.115 4.946 -1.619 1.00 89.75 85 ALA A C 1
ATOM 699 O O . ALA A 1 85 ? -3.890 5.402 -0.501 1.00 89.75 85 ALA A O 1
ATOM 700 N N . ASP A 1 86 ? -4.805 5.628 -2.535 1.00 89.12 86 ASP A N 1
ATOM 701 C CA . ASP A 1 86 ? -5.316 6.976 -2.291 1.00 89.12 86 ASP A CA 1
ATOM 702 C C . ASP A 1 86 ? -6.337 7.003 -1.142 1.00 89.12 86 ASP A C 1
ATOM 704 O O . ASP A 1 86 ? -6.239 7.856 -0.265 1.00 89.12 86 ASP A O 1
ATOM 708 N N . MET A 1 87 ? -7.240 6.018 -1.070 1.00 88.69 87 MET A N 1
ATOM 709 C CA . MET A 1 87 ? -8.191 5.879 0.041 1.00 88.69 87 MET A CA 1
ATOM 710 C C . MET A 1 87 ? -7.482 5.700 1.388 1.00 88.69 87 MET A C 1
ATOM 712 O O . MET A 1 87 ? -7.809 6.401 2.340 1.00 88.69 87 MET A O 1
ATOM 716 N N . ILE A 1 88 ? -6.482 4.813 1.469 1.00 88.44 88 ILE A N 1
ATOM 717 C CA . ILE A 1 88 ? -5.697 4.593 2.699 1.00 88.44 88 ILE A CA 1
ATOM 718 C C . ILE A 1 88 ? -4.972 5.878 3.125 1.00 88.44 88 ILE A C 1
ATOM 720 O O . ILE A 1 88 ? -4.900 6.187 4.314 1.00 88.44 88 ILE A O 1
ATOM 724 N N . ILE A 1 89 ? -4.444 6.647 2.170 1.00 87.69 89 ILE A N 1
ATOM 725 C CA . ILE A 1 89 ? -3.760 7.915 2.455 1.00 87.69 89 ILE A CA 1
ATOM 726 C C . ILE A 1 89 ? -4.749 8.988 2.928 1.00 87.69 89 ILE A C 1
ATOM 728 O O . ILE A 1 89 ? -4.435 9.724 3.861 1.00 87.69 89 ILE A O 1
ATOM 732 N N . GLN A 1 90 ? -5.921 9.095 2.298 1.00 85.25 90 GLN A N 1
ATOM 733 C CA . GLN A 1 90 ? -6.931 10.107 2.625 1.00 85.25 90 GLN A CA 1
ATOM 734 C C . GLN A 1 90 ? -7.643 9.834 3.952 1.00 85.25 90 GLN A C 1
ATOM 736 O O . GLN A 1 90 ? -7.918 10.770 4.699 1.00 85.25 90 GLN A O 1
ATOM 741 N N . GLU A 1 91 ? -7.936 8.567 4.241 1.00 81.00 91 GLU A N 1
ATOM 742 C CA . GLU A 1 91 ? -8.584 8.144 5.487 1.00 81.00 91 GLU A CA 1
ATOM 743 C C . GLU A 1 91 ? -7.582 7.851 6.605 1.00 81.00 91 GLU A C 1
ATOM 745 O O . GLU A 1 91 ? -7.979 7.448 7.699 1.00 81.00 91 GLU A O 1
ATOM 750 N N . ALA A 1 92 ? -6.286 8.088 6.358 1.00 71.31 92 ALA A N 1
ATOM 751 C CA . ALA A 1 92 ? -5.277 8.013 7.397 1.00 71.31 92 ALA A CA 1
ATOM 752 C C . ALA A 1 92 ? -5.699 8.925 8.555 1.00 71.31 92 ALA A C 1
ATOM 754 O O . ALA A 1 92 ? -5.915 10.124 8.334 1.00 71.31 92 ALA A O 1
ATOM 755 N N . PRO A 1 93 ? -5.846 8.391 9.781 1.00 62.06 93 PRO A N 1
ATOM 756 C CA . PRO A 1 93 ? -6.259 9.206 10.905 1.00 62.06 93 PRO A CA 1
ATOM 757 C C . PRO A 1 93 ? -5.258 10.352 11.059 1.00 62.06 93 PRO A C 1
ATOM 759 O O . PRO A 1 93 ? -4.056 10.128 11.192 1.00 62.06 93 PRO A O 1
ATOM 762 N N . LEU A 1 94 ? -5.758 11.594 11.049 1.00 55.62 94 LEU A N 1
ATOM 763 C CA . LEU A 1 94 ? -4.959 12.807 11.281 1.00 55.62 94 LEU A CA 1
ATOM 764 C C . LEU A 1 94 ? -4.180 12.745 12.614 1.00 55.62 94 LEU A C 1
ATOM 766 O O . LEU A 1 94 ? -3.213 13.479 12.788 1.00 55.62 94 LEU A O 1
ATOM 770 N N . GLU A 1 95 ? -4.559 11.845 13.530 1.00 42.03 95 GLU A N 1
ATOM 771 C CA . GLU A 1 95 ? -3.836 11.541 14.772 1.00 42.03 95 GLU A CA 1
ATOM 772 C C . GLU A 1 95 ? -2.481 10.839 14.570 1.00 42.03 95 GLU A C 1
ATOM 774 O O . GLU A 1 95 ? -1.644 10.897 15.464 1.00 42.03 95 GLU A O 1
ATOM 779 N N . SER A 1 96 ? -2.198 10.243 13.405 1.00 38.06 96 SER A N 1
ATOM 780 C CA . SER A 1 96 ? -0.859 9.713 13.079 1.00 38.06 96 SER A CA 1
ATOM 781 C C . SER A 1 96 ? 0.124 10.786 12.584 1.00 38.06 96 SER A C 1
ATOM 783 O O . SER A 1 96 ? 1.257 10.459 12.238 1.00 38.06 96 SER A O 1
ATOM 785 N N . ALA A 1 97 ? -0.288 12.059 12.547 1.00 34.25 97 ALA A N 1
ATOM 786 C CA . ALA A 1 97 ? 0.576 13.208 12.261 1.00 34.25 97 ALA A CA 1
ATOM 787 C C . ALA A 1 97 ? 1.055 13.950 13.532 1.00 34.25 97 ALA A C 1
ATOM 789 O O . ALA A 1 97 ? 1.448 15.115 13.435 1.00 34.25 97 ALA A O 1
ATOM 790 N N . ALA A 1 98 ? 0.995 13.306 14.705 1.00 31.48 98 ALA A N 1
ATOM 791 C CA . ALA A 1 98 ? 1.438 13.856 15.991 1.00 31.48 98 ALA A CA 1
ATOM 792 C C . ALA A 1 98 ? 2.827 13.350 16.407 1.00 31.48 98 ALA A C 1
ATOM 794 O O . ALA A 1 98 ? 3.082 12.132 16.273 1.00 31.48 98 ALA A O 1
#

Solvent-accessible surface area (backbone atoms only — not comparable to full-atom values): 5926 Å² total; per-residue (Å²): 139,88,83,81,84,85,87,87,89,83,78,77,75,68,61,69,65,50,54,68,51,46,54,56,52,46,55,52,50,49,52,48,29,49,51,51,46,50,46,41,42,67,78,39,68,68,38,63,89,67,51,54,75,87,54,40,59,60,55,36,53,32,20,52,51,50,50,52,48,37,72,77,40,61,87,80,51,56,68,69,50,50,51,49,22,49,48,39,60,70,67,47,61,76,77,78,78,113

Organism: NCBI:txid1974525
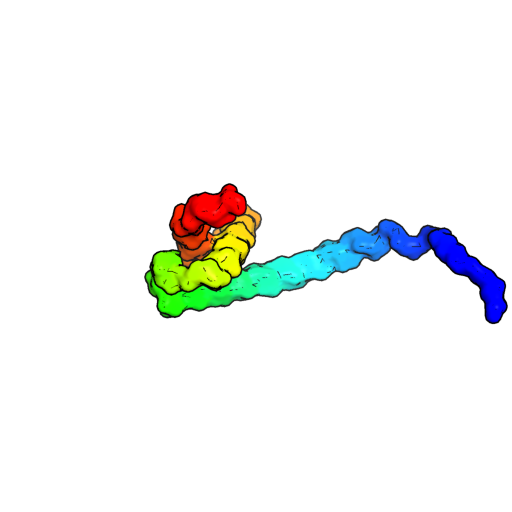
Foldseek 3Di:
DDDDDDDDPPDPVVPVVVVVVVVVVLVVLLVVLVVLLVVCCVVVVLDLVPDPPVCLVVNLVSLVSLCVVCVVCVPPHDPSSVVSSVSSNVPVPPVVVD

Secondary structure (DSSP, 8-state):
-------SSSSSTTSTHHHHHHHHHHHHHHHHHHHHHHHHHHHSTT-GGGS-HHHHHHHHHHHHHHHHHHHH-TTTS-HHHHHHHHHHHHSS-GGGG-

Mean predicted aligned error: 12.21 Å

Nearest PDB structures (foldseek):
  9had-assembly1_A  TM=3.480E-01  e=1.423E+00  Dermatophagoides farinae
  4v4w-assembly1_AT  TM=4.712E-01  e=9.929E+00  Escherichia coli
  4afl-assembly1_C  TM=4.102E-01  e=8.826E+00  Homo sapiens